Protein AF-A0A2E8R7T0-F1 (afdb_monomer_lite)

Structure (mmCIF, N/CA/C/O backbone):
data_AF-A0A2E8R7T0-F1
#
_entry.id   AF-A0A2E8R7T0-F1
#
loop_
_atom_site.group_PDB
_atom_site.id
_atom_site.type_symbol
_atom_site.label_atom_id
_atom_site.label_alt_id
_atom_site.label_comp_id
_atom_site.label_asym_id
_atom_site.label_entity_id
_atom_site.label_seq_id
_atom_site.pdbx_PDB_ins_code
_atom_site.Cartn_x
_atom_site.Cartn_y
_atom_site.Cartn_z
_atom_site.occupancy
_atom_site.B_iso_or_equiv
_atom_site.auth_seq_id
_atom_site.auth_comp_id
_atom_site.auth_asym_id
_atom_site.auth_atom_id
_atom_site.pdbx_PDB_model_num
ATOM 1 N N . MET A 1 1 ? -5.373 -15.207 -28.518 1.00 39.53 1 MET A N 1
ATOM 2 C CA . MET A 1 1 ? -4.512 -15.935 -27.562 1.00 39.53 1 MET A CA 1
ATOM 3 C C . MET A 1 1 ? -4.687 -15.274 -26.212 1.00 39.53 1 MET A C 1
ATOM 5 O O . MET A 1 1 ? -4.525 -14.067 -26.123 1.00 39.53 1 MET A O 1
ATOM 9 N N . ASN A 1 2 ? -5.161 -16.037 -25.233 1.00 46.09 2 ASN A N 1
ATOM 10 C CA . ASN A 1 2 ? -5.754 -15.530 -24.002 1.00 46.09 2 ASN A CA 1
ATOM 11 C C . ASN A 1 2 ? -4.691 -14.961 -23.050 1.00 46.09 2 ASN A C 1
ATOM 13 O O . ASN A 1 2 ? -4.026 -15.723 -22.355 1.00 46.09 2 ASN A O 1
ATOM 17 N N . SER A 1 3 ? -4.555 -13.637 -22.988 1.00 49.69 3 SER A N 1
ATOM 18 C CA . SER A 1 3 ? -3.783 -12.950 -21.948 1.00 49.69 3 SER A CA 1
ATOM 19 C C . SER A 1 3 ? -4.673 -12.717 -20.724 1.00 49.69 3 SER A C 1
ATOM 21 O O . SER A 1 3 ? -5.082 -11.594 -20.428 1.00 49.69 3 SER A O 1
ATOM 23 N N . PHE A 1 4 ? -5.039 -13.802 -20.041 1.00 56.44 4 PHE A N 1
ATOM 24 C CA . PHE A 1 4 ? -5.582 -13.711 -18.689 1.00 56.44 4 PHE A CA 1
ATOM 25 C C . PHE A 1 4 ? -4.405 -13.410 -17.760 1.00 56.44 4 PHE A C 1
ATOM 27 O O . PHE A 1 4 ? -3.741 -14.341 -17.335 1.00 56.44 4 PHE A O 1
ATOM 34 N N . ILE A 1 5 ? -4.108 -12.122 -17.564 1.00 58.09 5 ILE A N 1
ATOM 35 C CA . ILE A 1 5 ? -3.287 -11.539 -16.487 1.00 58.09 5 ILE A CA 1
ATOM 36 C C . ILE A 1 5 ? -2.130 -12.444 -16.028 1.00 58.09 5 ILE A C 1
ATOM 38 O O . ILE A 1 5 ? -2.299 -13.333 -15.191 1.00 58.09 5 ILE A O 1
ATOM 42 N N . THR A 1 6 ? -0.934 -12.198 -16.553 1.00 66.25 6 THR A N 1
ATOM 43 C CA . THR A 1 6 ? 0.279 -12.879 -16.077 1.00 66.25 6 THR A CA 1
ATOM 44 C C . THR A 1 6 ? 0.541 -12.524 -14.609 1.00 66.25 6 THR A C 1
ATOM 46 O O . THR A 1 6 ? 0.340 -11.381 -14.202 1.00 66.25 6 THR A O 1
ATOM 49 N N . THR A 1 7 ? 0.997 -13.481 -13.794 1.00 67.31 7 THR A N 1
ATOM 50 C CA . THR A 1 7 ? 1.270 -13.277 -12.353 1.00 67.31 7 THR A CA 1
ATOM 51 C C . THR A 1 7 ? 2.213 -12.106 -12.087 1.00 67.31 7 THR A C 1
ATOM 53 O O . THR A 1 7 ? 2.064 -11.406 -11.088 1.00 67.31 7 THR A O 1
ATOM 56 N N . ASP A 1 8 ? 3.126 -11.851 -13.019 1.00 68.88 8 ASP A N 1
ATOM 57 C CA . ASP A 1 8 ? 4.105 -10.769 -12.942 1.00 68.88 8 ASP A CA 1
ATOM 58 C C . ASP A 1 8 ? 3.448 -9.384 -13.081 1.00 68.88 8 ASP A C 1
ATOM 60 O O . ASP A 1 8 ? 3.844 -8.437 -12.408 1.00 68.88 8 ASP A O 1
ATOM 64 N N . GLU A 1 9 ? 2.368 -9.270 -13.862 1.00 68.44 9 GLU A N 1
ATOM 65 C CA . GLU A 1 9 ? 1.582 -8.031 -13.968 1.00 68.44 9 GLU A CA 1
ATOM 66 C C . GLU A 1 9 ? 0.807 -7.735 -12.679 1.00 68.44 9 GLU A C 1
ATOM 68 O O . GLU A 1 9 ? 0.542 -6.581 -12.352 1.00 68.44 9 GLU A O 1
ATOM 73 N N . LEU A 1 10 ? 0.459 -8.775 -11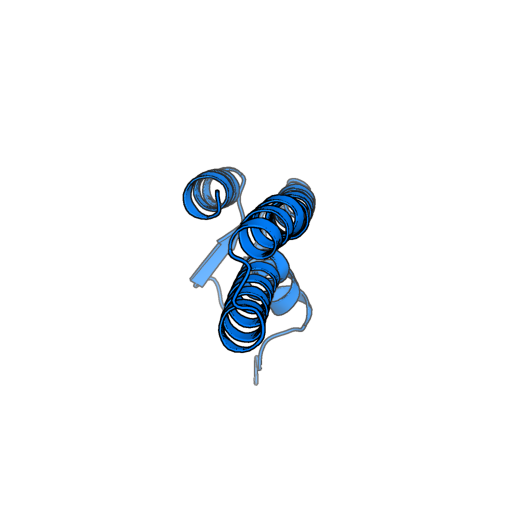.922 1.00 71.62 10 LEU A N 1
ATOM 74 C CA . LEU A 1 10 ? -0.218 -8.662 -10.632 1.00 71.62 10 LEU A CA 1
ATOM 75 C C . LEU A 1 10 ? 0.742 -8.191 -9.530 1.00 71.62 10 LEU A C 1
ATOM 77 O O . LEU A 1 10 ? 0.347 -7.415 -8.659 1.00 71.62 10 LEU A O 1
ATOM 81 N N . LEU A 1 11 ? 2.012 -8.604 -9.598 1.00 74.31 11 LEU A N 1
ATOM 82 C CA . LEU A 1 11 ? 3.063 -8.146 -8.682 1.00 74.31 11 LEU A CA 1
ATOM 83 C C . LEU A 1 11 ? 3.348 -6.646 -8.826 1.00 74.31 11 LEU A C 1
ATOM 85 O O . LEU A 1 11 ? 3.683 -5.982 -7.847 1.00 74.31 11 LEU A O 1
ATOM 89 N N . LEU A 1 12 ? 3.129 -6.082 -10.010 1.00 74.00 12 LEU A N 1
ATOM 90 C CA . LEU A 1 12 ? 3.251 -4.646 -10.256 1.00 74.00 12 LEU A CA 1
ATOM 91 C C . LEU A 1 12 ? 2.194 -3.796 -9.521 1.00 74.00 12 LEU A C 1
ATOM 93 O O . LEU A 1 12 ? 2.418 -2.606 -9.282 1.00 74.00 12 LEU A O 1
ATOM 97 N N . LEU A 1 13 ? 1.078 -4.417 -9.122 1.00 76.31 13 LEU A N 1
ATOM 98 C CA . LEU A 1 13 ? 0.018 -3.827 -8.294 1.00 76.31 13 LEU A CA 1
ATOM 99 C C . LEU A 1 13 ? 0.126 -4.241 -6.823 1.00 76.31 13 LEU A C 1
ATOM 101 O O . LEU A 1 13 ? -0.761 -3.938 -6.022 1.00 76.31 13 LEU A O 1
ATOM 105 N N . ALA A 1 14 ? 1.192 -4.949 -6.441 1.00 79.69 14 ALA A N 1
ATOM 106 C CA . ALA A 1 14 ? 1.379 -5.392 -5.069 1.00 79.69 14 ALA A CA 1
ATOM 107 C C . ALA A 1 14 ? 1.306 -4.244 -4.037 1.00 79.69 14 ALA A C 1
ATOM 109 O O . ALA A 1 14 ? 0.676 -4.459 -2.996 1.00 79.69 14 ALA A O 1
ATOM 110 N N . PRO A 1 15 ? 1.866 -3.035 -4.276 1.00 79.00 15 PRO A N 1
ATOM 111 C CA . PRO A 1 15 ? 1.724 -1.929 -3.328 1.00 79.00 15 PRO A CA 1
ATOM 112 C C . PRO A 1 15 ? 0.263 -1.507 -3.127 1.00 79.00 15 PRO A C 1
ATOM 114 O O . PRO A 1 15 ? -0.169 -1.285 -1.995 1.00 79.00 15 PRO A O 1
ATOM 117 N N . GLU A 1 16 ? -0.521 -1.447 -4.204 1.00 81.88 16 GLU A N 1
ATOM 118 C CA . GLU A 1 16 ? -1.942 -1.099 -4.161 1.00 81.88 16 GLU A CA 1
ATOM 119 C C . GLU A 1 16 ? -2.765 -2.160 -3.427 1.00 81.88 16 GLU A C 1
ATOM 121 O O . GLU A 1 16 ? -3.577 -1.834 -2.559 1.00 81.88 16 GLU A O 1
ATOM 126 N N . ILE A 1 17 ? -2.528 -3.438 -3.726 1.00 84.88 17 ILE A N 1
ATOM 127 C CA . ILE A 1 17 ? -3.211 -4.554 -3.061 1.00 84.88 17 ILE A CA 1
ATOM 128 C C . ILE A 1 17 ? -2.868 -4.567 -1.567 1.00 84.88 17 ILE A C 1
ATOM 130 O O . ILE A 1 17 ? -3.749 -4.784 -0.728 1.00 84.88 17 ILE A O 1
ATOM 134 N N . SER A 1 18 ? -1.611 -4.281 -1.218 1.00 84.69 18 SER A N 1
ATOM 135 C CA . SER A 1 18 ? -1.172 -4.154 0.172 1.00 84.69 18 SER A CA 1
ATOM 136 C C . SER A 1 18 ? -1.927 -3.036 0.901 1.00 84.69 18 SER A C 1
ATOM 138 O O . SER A 1 18 ? -2.448 -3.279 1.991 1.00 84.69 18 SER A O 1
ATOM 140 N N . MET A 1 19 ? -2.094 -1.861 0.282 1.00 85.50 19 MET A N 1
ATOM 141 C CA . MET A 1 19 ? -2.875 -0.752 0.854 1.00 85.50 19 MET A CA 1
ATOM 142 C C . MET A 1 19 ? -4.345 -1.092 1.056 1.00 85.50 19 MET A C 1
ATOM 144 O O . MET A 1 19 ? -4.892 -0.837 2.127 1.00 85.50 19 MET A O 1
ATOM 148 N N . VAL A 1 20 ? -4.997 -1.677 0.049 1.00 88.44 20 VAL A N 1
ATOM 149 C CA . VAL A 1 20 ? -6.415 -2.057 0.150 1.00 88.44 20 VAL A CA 1
ATOM 150 C C . VAL A 1 20 ? -6.609 -3.084 1.265 1.00 88.44 20 VAL A C 1
ATOM 152 O O . VAL A 1 20 ? -7.547 -2.982 2.060 1.00 88.44 20 VAL A O 1
ATOM 155 N N . THR A 1 21 ? -5.686 -4.038 1.377 1.00 88.25 21 THR A N 1
ATOM 156 C CA . THR A 1 21 ? -5.692 -5.033 2.454 1.00 88.25 21 THR A CA 1
ATOM 157 C C . THR A 1 21 ? -5.498 -4.367 3.815 1.00 88.25 21 THR A C 1
ATOM 159 O O . THR A 1 21 ? -6.249 -4.657 4.748 1.00 88.25 21 THR A O 1
ATOM 162 N N . LEU A 1 22 ? -4.553 -3.427 3.927 1.00 87.50 22 LEU A N 1
ATOM 163 C CA . LEU A 1 22 ? -4.315 -2.665 5.150 1.00 87.50 22 LEU A CA 1
ATOM 164 C C . LEU A 1 22 ? -5.556 -1.874 5.573 1.00 87.50 22 LEU A C 1
ATOM 166 O O . LEU A 1 22 ? -5.986 -1.971 6.720 1.00 87.50 22 LEU A O 1
ATOM 170 N N . ALA A 1 23 ? -6.159 -1.132 4.644 1.00 87.31 23 ALA A N 1
ATOM 171 C CA . ALA A 1 23 ? -7.366 -0.354 4.888 1.00 87.31 23 ALA A CA 1
ATOM 172 C C . ALA A 1 23 ? -8.515 -1.256 5.356 1.00 87.31 23 ALA A C 1
ATOM 174 O O . ALA A 1 23 ? -9.183 -0.950 6.342 1.00 87.31 23 ALA A O 1
ATOM 175 N N . THR A 1 24 ? -8.693 -2.409 4.709 1.00 89.12 24 THR A N 1
ATOM 176 C CA . THR A 1 24 ? -9.708 -3.398 5.097 1.00 89.12 24 THR A CA 1
ATOM 177 C C . THR A 1 24 ? -9.466 -3.917 6.516 1.00 89.12 24 THR A C 1
ATOM 179 O O . THR A 1 24 ? -10.395 -3.960 7.322 1.00 89.12 24 THR A O 1
ATOM 182 N N . LEU A 1 25 ? -8.219 -4.254 6.861 1.00 88.12 25 LEU A N 1
ATOM 183 C CA . LEU A 1 25 ? -7.850 -4.693 8.210 1.00 88.12 25 LEU A CA 1
ATOM 184 C C . LEU A 1 25 ? -8.084 -3.602 9.258 1.00 88.12 25 LEU A C 1
ATOM 186 O O . LEU A 1 25 ? -8.613 -3.896 10.328 1.00 88.12 25 LEU A O 1
ATOM 190 N N . VAL A 1 26 ? -7.734 -2.351 8.954 1.00 87.50 26 VAL A N 1
ATOM 191 C CA . VAL A 1 26 ? -7.960 -1.20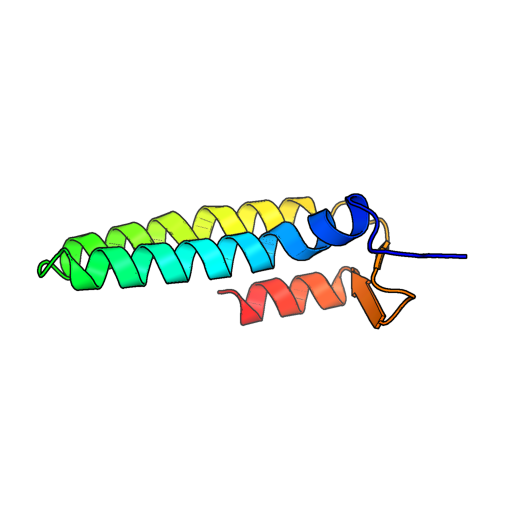7 9.848 1.00 87.50 26 VAL A CA 1
ATOM 192 C C . VAL A 1 26 ? -9.456 -0.988 10.082 1.00 87.50 26 VAL A C 1
ATOM 194 O O . VAL A 1 26 ? -9.855 -0.787 11.227 1.00 87.50 26 VAL A O 1
ATOM 197 N N . ILE A 1 27 ? -10.293 -1.094 9.045 1.00 88.56 27 ILE A N 1
ATOM 198 C CA . ILE A 1 27 ? -11.756 -0.981 9.168 1.00 88.56 27 ILE A CA 1
ATOM 199 C C . ILE A 1 27 ? -12.316 -2.103 10.046 1.00 88.56 27 ILE A C 1
ATOM 201 O O . ILE A 1 27 ? -13.088 -1.840 10.968 1.00 88.56 27 ILE A O 1
ATOM 205 N N . ILE A 1 28 ? -11.911 -3.353 9.804 1.00 89.25 28 ILE A N 1
ATOM 206 C CA . ILE A 1 28 ? -12.338 -4.496 10.626 1.00 89.25 28 ILE A CA 1
ATOM 207 C C . ILE A 1 28 ? -11.907 -4.288 12.082 1.00 89.25 28 ILE A C 1
ATOM 209 O O . ILE A 1 28 ? -12.692 -4.513 13.006 1.00 89.25 28 ILE A O 1
ATOM 213 N N . LEU A 1 29 ? -10.677 -3.821 12.300 1.00 85.88 29 LEU A N 1
ATOM 214 C CA . LEU A 1 29 ? -10.161 -3.556 13.635 1.00 85.88 29 LEU A CA 1
ATOM 215 C C . LEU A 1 29 ? -10.923 -2.419 14.330 1.00 85.88 29 LEU A C 1
ATOM 217 O O . LEU A 1 29 ? -11.139 -2.516 15.538 1.00 85.88 29 LEU A O 1
ATOM 221 N N . ASP A 1 30 ? -11.370 -1.395 13.595 1.00 84.69 30 ASP A N 1
ATOM 222 C CA . ASP A 1 30 ? -12.176 -0.283 14.132 1.00 84.69 30 ASP A CA 1
ATOM 223 C C . ASP A 1 30 ? -13.565 -0.762 14.553 1.00 84.69 30 ASP A C 1
ATOM 225 O O . ASP A 1 30 ? -14.064 -0.364 15.606 1.00 84.69 30 ASP A O 1
ATOM 229 N N . LEU A 1 31 ? -14.154 -1.699 13.801 1.00 87.31 31 LEU A N 1
ATOM 230 C CA . LEU A 1 31 ? -15.436 -2.310 14.158 1.00 87.31 31 LEU A CA 1
ATOM 231 C C .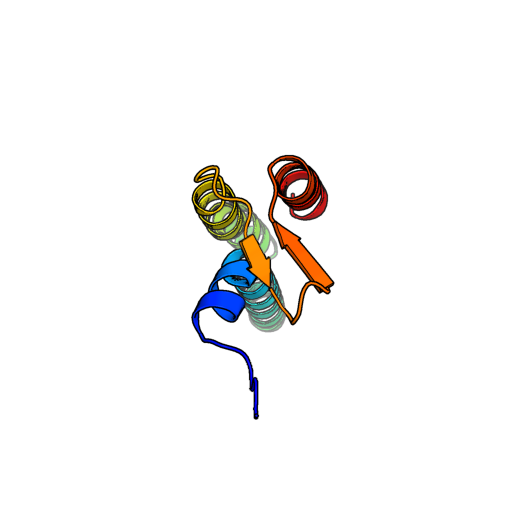 LEU A 1 31 ? -15.350 -3.154 15.436 1.00 87.31 31 LEU A C 1
ATOM 233 O O . LEU A 1 31 ? -16.287 -3.161 16.237 1.00 87.31 31 LEU A O 1
ATOM 237 N N . VAL A 1 32 ? -14.235 -3.856 15.648 1.00 87.94 32 VAL A N 1
ATOM 238 C CA . VAL A 1 32 ? -14.037 -4.711 16.831 1.00 87.94 32 VAL A CA 1
ATOM 239 C C . VAL A 1 32 ? -13.544 -3.905 18.040 1.00 87.94 32 VAL A C 1
ATOM 241 O O . VAL A 1 32 ? -13.887 -4.215 19.184 1.00 87.94 32 VAL A O 1
ATOM 244 N N . THR A 1 33 ? -12.756 -2.850 17.820 1.00 80.75 33 THR A N 1
ATOM 245 C CA . THR A 1 33 ? -12.001 -2.158 18.874 1.00 80.75 33 THR A CA 1
ATOM 246 C C . THR A 1 33 ? -12.457 -0.713 19.050 1.00 80.75 33 THR A C 1
ATOM 248 O O . THR A 1 33 ? -12.136 0.161 18.259 1.00 80.75 33 THR A O 1
ATOM 251 N N . LYS A 1 34 ? -13.081 -0.389 20.190 1.00 74.50 34 LYS A N 1
ATOM 252 C CA . LYS A 1 34 ? -13.471 1.002 20.521 1.00 74.50 34 LYS A CA 1
ATOM 253 C C . LYS A 1 34 ? -12.291 1.934 20.862 1.00 74.50 34 LYS A C 1
ATOM 255 O O . LYS A 1 34 ? -12.470 3.143 21.008 1.00 74.50 34 LYS A O 1
ATOM 260 N N . LYS A 1 35 ? -11.079 1.392 21.041 1.00 77.12 35 LYS A N 1
ATOM 261 C CA . LYS A 1 35 ? -9.873 2.150 21.419 1.00 77.12 35 LYS A CA 1
ATOM 262 C C . LYS A 1 35 ? -9.186 2.738 20.184 1.00 77.12 35 LYS A C 1
ATOM 264 O O . LYS A 1 35 ? -8.257 2.143 19.642 1.00 77.12 35 LYS A O 1
ATOM 269 N N . LYS A 1 36 ? -9.566 3.966 19.821 1.00 73.44 36 LYS A N 1
ATOM 270 C CA . LYS A 1 36 ? -8.991 4.706 18.679 1.00 73.44 36 LYS A CA 1
ATOM 271 C C . LYS A 1 36 ? -7.468 4.904 18.739 1.00 73.44 36 LYS A C 1
ATOM 273 O O . LYS A 1 36 ? -6.833 5.027 17.700 1.00 73.44 36 LYS A O 1
ATOM 2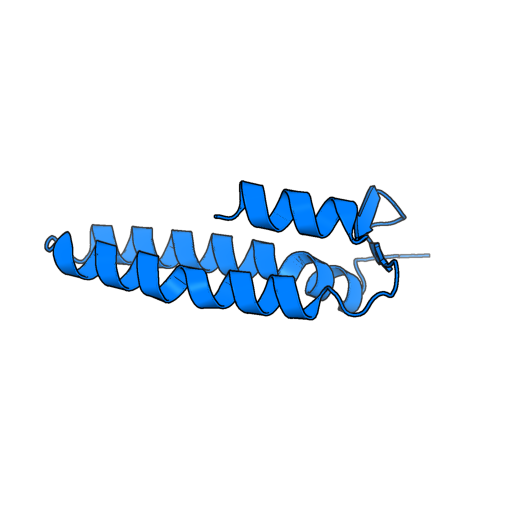78 N N . SER A 1 37 ? -6.866 4.868 19.934 1.00 77.69 37 SER A N 1
ATOM 279 C CA . SER A 1 37 ? -5.405 4.958 20.089 1.00 77.69 37 SER A CA 1
ATOM 280 C C . SER A 1 37 ? -4.672 3.778 19.435 1.00 77.69 37 SER A C 1
ATOM 282 O O . SER A 1 37 ? -3.688 3.986 18.734 1.00 77.69 37 SER A O 1
ATOM 284 N N . ILE A 1 38 ? -5.181 2.548 19.581 1.00 79.00 38 ILE A N 1
ATOM 285 C CA . ILE A 1 38 ? -4.563 1.354 18.976 1.00 79.00 38 ILE A CA 1
ATOM 286 C C . ILE A 1 38 ? -4.686 1.421 17.453 1.00 79.00 38 ILE A C 1
ATOM 288 O O . ILE A 1 38 ? -3.732 1.120 16.743 1.00 79.00 38 ILE A O 1
ATOM 292 N N . LEU A 1 39 ? -5.831 1.898 16.961 1.00 77.94 39 LEU A N 1
ATOM 293 C CA . LEU A 1 39 ? -6.085 2.035 15.533 1.00 77.94 39 LEU A CA 1
ATOM 294 C C . LEU A 1 39 ? -5.073 2.956 14.845 1.00 77.94 39 LEU A C 1
ATOM 296 O O . LEU A 1 39 ? -4.536 2.611 13.797 1.00 77.94 39 LEU A O 1
ATOM 300 N N . ASN A 1 40 ? -4.773 4.098 15.471 1.00 80.69 40 ASN A N 1
ATOM 301 C CA . ASN A 1 40 ? -3.841 5.073 14.914 1.00 80.69 40 ASN A CA 1
ATOM 302 C C . ASN A 1 40 ? -2.411 4.515 14.817 1.00 80.69 40 ASN A C 1
ATOM 304 O O . ASN A 1 40 ? -1.708 4.761 13.838 1.00 80.69 40 ASN A O 1
ATOM 308 N N . HIS A 1 41 ? -1.997 3.708 15.800 1.00 83.62 41 HIS A N 1
ATOM 309 C CA . HIS A 1 41 ? -0.690 3.052 15.769 1.00 83.62 41 HIS A CA 1
ATOM 310 C C . HIS A 1 41 ? -0.645 1.972 14.685 1.00 83.62 41 HIS A C 1
ATOM 312 O O . HIS A 1 41 ? 0.311 1.932 13.919 1.00 83.62 41 HIS A O 1
ATOM 318 N N . VAL A 1 42 ? -1.680 1.136 14.569 1.00 83.25 42 VAL A N 1
ATOM 319 C CA . VAL A 1 42 ? -1.732 0.067 13.557 1.00 83.25 42 VAL A CA 1
ATOM 320 C C . VAL A 1 42 ? -1.743 0.637 12.137 1.00 83.25 42 VAL A C 1
ATOM 322 O O . VAL A 1 42 ? -1.013 0.137 11.287 1.00 83.25 42 VAL A O 1
ATOM 325 N N . ALA A 1 43 ? -2.501 1.706 11.886 1.00 82.12 43 ALA A N 1
ATOM 326 C CA . ALA A 1 43 ? -2.517 2.372 10.585 1.00 82.12 43 ALA A CA 1
ATOM 327 C C . ALA A 1 43 ? -1.150 2.994 10.243 1.00 82.12 43 ALA A C 1
ATOM 329 O O . ALA A 1 43 ? -0.620 2.759 9.159 1.00 82.12 43 ALA A O 1
ATOM 330 N N . SER A 1 44 ? -0.545 3.717 11.194 1.00 83.75 44 SER A N 1
ATOM 331 C CA . SER A 1 44 ? 0.761 4.365 11.002 1.00 83.75 44 SER A CA 1
ATOM 332 C C . SER A 1 44 ? 1.888 3.358 10.753 1.00 83.75 44 SER A C 1
ATOM 334 O O . SER A 1 44 ? 2.692 3.539 9.845 1.00 83.75 44 SER A O 1
ATOM 336 N N . TRP A 1 45 ? 1.939 2.269 11.527 1.00 86.06 45 TRP A N 1
ATOM 337 C CA . TRP A 1 45 ? 2.926 1.202 11.319 1.00 86.06 45 TRP A CA 1
ATOM 338 C C . TRP A 1 45 ? 2.650 0.399 10.046 1.00 86.06 45 TRP A C 1
ATOM 340 O O . TRP A 1 45 ? 3.579 -0.034 9.367 1.00 86.06 45 TRP A O 1
ATOM 350 N N . GLY A 1 46 ? 1.376 0.230 9.701 1.00 81.44 46 GLY A N 1
ATOM 351 C CA . GLY A 1 46 ? 0.927 -0.467 8.507 1.00 81.44 46 GLY A CA 1
ATOM 352 C C . GLY A 1 46 ? 1.383 0.174 7.199 1.00 81.44 46 GLY A C 1
ATOM 353 O O . GLY A 1 46 ? 1.795 -0.533 6.282 1.00 81.44 46 GLY A O 1
ATOM 354 N N . LEU A 1 47 ? 1.380 1.507 7.139 1.00 83.69 47 LEU A N 1
ATOM 355 C CA . LEU A 1 47 ? 1.810 2.293 5.976 1.00 83.69 47 LEU A CA 1
ATOM 356 C C . LEU A 1 47 ? 3.264 2.038 5.553 1.00 83.69 47 LEU A C 1
ATOM 358 O O . LEU A 1 47 ? 3.606 2.220 4.388 1.00 83.69 47 LEU A O 1
ATOM 362 N N . ILE A 1 48 ? 4.116 1.551 6.457 1.00 85.25 48 ILE A N 1
ATOM 363 C CA . ILE A 1 48 ? 5.511 1.226 6.136 1.00 85.25 48 ILE A CA 1
ATOM 364 C C . ILE A 1 48 ? 5.585 0.097 5.092 1.00 85.25 48 ILE A C 1
ATOM 366 O O . ILE A 1 48 ? 6.461 0.114 4.228 1.00 85.25 48 ILE A O 1
ATOM 370 N N . ILE A 1 49 ? 4.655 -0.865 5.127 1.00 84.12 49 ILE A N 1
ATOM 371 C CA . ILE A 1 49 ? 4.692 -2.050 4.256 1.00 84.12 49 ILE A CA 1
ATOM 372 C C . ILE A 1 49 ? 4.459 -1.671 2.776 1.00 84.12 49 ILE A C 1
ATOM 374 O O . ILE A 1 49 ? 5.307 -2.007 1.945 1.00 84.12 49 ILE A O 1
ATOM 378 N N . PRO A 1 50 ? 3.395 -0.927 2.413 1.00 83.12 50 PRO A N 1
ATOM 379 C CA . PRO A 1 50 ? 3.184 -0.458 1.043 1.00 83.12 50 PRO A CA 1
ATOM 380 C C . PRO A 1 50 ? 4.278 0.475 0.519 1.00 83.12 50 PRO A C 1
ATOM 382 O O . PRO A 1 50 ? 4.596 0.446 -0.673 1.00 83.12 50 PRO A O 1
ATOM 385 N N . ILE A 1 51 ? 4.881 1.279 1.401 1.00 83.06 51 ILE A N 1
ATOM 386 C CA . ILE A 1 51 ? 6.000 2.158 1.049 1.00 83.06 51 ILE A CA 1
ATOM 387 C C . ILE A 1 51 ? 7.211 1.318 0.631 1.00 83.06 51 ILE A C 1
ATOM 389 O O . ILE A 1 51 ? 7.763 1.539 -0.446 1.00 83.06 51 ILE A O 1
ATOM 393 N N . LEU A 1 52 ? 7.593 0.314 1.427 1.00 82.56 52 LEU A N 1
ATOM 394 C CA . LEU A 1 52 ? 8.710 -0.579 1.097 1.00 82.56 52 LEU A CA 1
ATOM 395 C C . LEU A 1 52 ? 8.472 -1.350 -0.209 1.00 82.56 52 LEU A C 1
ATOM 397 O O . LEU A 1 52 ? 9.389 -1.478 -1.019 1.00 82.56 52 LEU A O 1
ATOM 401 N N . LEU A 1 53 ? 7.240 -1.810 -0.444 1.00 80.50 53 LEU A N 1
ATOM 402 C CA . LEU A 1 53 ? 6.863 -2.451 -1.706 1.00 80.50 53 LEU A CA 1
ATOM 403 C C . LEU A 1 53 ? 6.984 -1.491 -2.897 1.00 80.50 53 LEU A C 1
ATOM 405 O O . LEU A 1 53 ? 7.488 -1.877 -3.948 1.00 80.50 53 LEU A O 1
ATOM 409 N N . SER A 1 54 ? 6.575 -0.233 -2.726 1.00 78.56 54 SER A N 1
ATOM 410 C CA . SER A 1 54 ? 6.705 0.796 -3.765 1.00 78.56 54 SER A CA 1
ATOM 411 C C . SER A 1 54 ? 8.171 1.102 -4.084 1.00 78.56 54 SER A C 1
ATOM 413 O O . SER A 1 54 ? 8.516 1.261 -5.251 1.00 78.56 54 SER A O 1
ATOM 415 N N . PHE A 1 55 ? 9.048 1.120 -3.074 1.00 79.62 55 PHE A N 1
ATOM 416 C CA . PHE A 1 55 ? 10.494 1.260 -3.273 1.00 79.62 55 PHE A CA 1
ATOM 417 C C . PHE A 1 55 ? 11.127 0.056 -3.975 1.00 79.62 55 PHE A C 1
ATOM 419 O O . PHE A 1 55 ? 12.082 0.229 -4.724 1.00 79.62 55 PHE A O 1
ATOM 426 N N . ASN A 1 56 ? 10.608 -1.155 -3.778 1.00 77.69 56 ASN A N 1
ATOM 427 C CA . ASN A 1 56 ? 11.114 -2.332 -4.485 1.00 77.69 56 ASN A CA 1
ATOM 428 C C . ASN A 1 56 ? 10.830 -2.269 -6.000 1.00 77.69 56 ASN A C 1
ATOM 430 O O . ASN A 1 56 ? 11.619 -2.765 -6.795 1.00 77.69 56 ASN A O 1
ATOM 434 N N . LEU A 1 57 ? 9.762 -1.574 -6.409 1.00 73.69 57 LEU A N 1
ATOM 435 C CA . LEU A 1 57 ? 9.426 -1.349 -7.820 1.00 73.69 57 LEU A CA 1
ATOM 436 C C . LEU A 1 57 ? 10.326 -0.311 -8.525 1.00 73.69 57 LEU A C 1
ATOM 438 O O . LEU A 1 57 ? 10.193 -0.115 -9.731 1.00 73.69 57 LEU A O 1
ATOM 442 N N . LEU A 1 58 ? 11.245 0.354 -7.811 1.00 70.94 58 LEU A N 1
ATOM 443 C CA . LEU A 1 58 ? 12.184 1.347 -8.359 1.00 70.94 58 LEU A CA 1
ATOM 444 C C . LEU A 1 58 ? 13.448 0.737 -9.003 1.00 70.94 58 LEU A C 1
ATOM 446 O O . LEU A 1 58 ? 14.436 1.444 -9.191 1.00 70.94 58 LEU 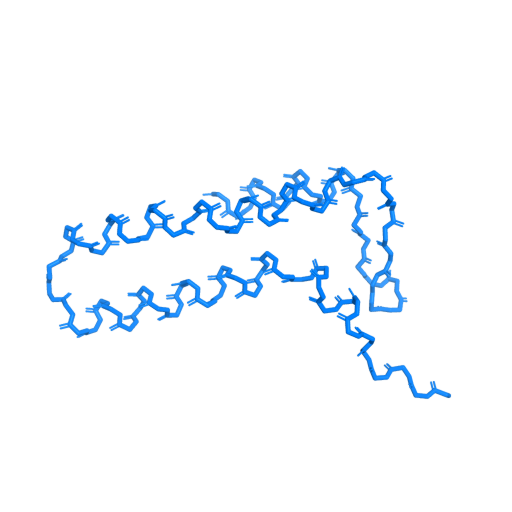A O 1
ATOM 450 N N . ASP A 1 59 ? 13.430 -0.536 -9.405 1.00 68.94 59 ASP A N 1
ATOM 451 C CA . ASP A 1 59 ? 14.594 -1.247 -9.975 1.00 68.94 59 ASP A CA 1
ATOM 452 C C . ASP A 1 59 ? 14.983 -0.794 -11.410 1.00 68.94 59 ASP A C 1
ATOM 454 O O . ASP A 1 59 ? 15.731 -1.446 -12.132 1.00 68.94 59 ASP A O 1
ATOM 458 N N . GLY A 1 60 ? 14.443 0.339 -11.869 1.00 58.56 60 GLY A N 1
ATOM 459 C CA . GLY A 1 60 ? 14.849 1.045 -13.090 1.00 58.56 60 GLY A CA 1
ATOM 460 C C . GLY A 1 60 ? 14.455 0.424 -14.423 1.00 58.56 60 GLY A C 1
ATOM 461 O O . GLY A 1 60 ? 14.663 1.035 -15.474 1.00 58.56 60 GLY A O 1
ATOM 462 N N . THR A 1 61 ? 13.817 -0.740 -14.406 1.00 61.09 61 THR A N 1
ATOM 463 C CA . THR A 1 61 ? 13.206 -1.324 -15.598 1.00 61.09 61 THR A CA 1
ATOM 464 C C . THR A 1 61 ? 11.808 -0.742 -15.794 1.00 61.09 61 THR A C 1
ATOM 466 O O . THR A 1 61 ? 10.950 -0.827 -14.921 1.00 61.09 61 THR A O 1
ATOM 469 N N . SER A 1 62 ? 11.568 -0.103 -16.945 1.00 62.31 62 SER A N 1
ATOM 470 C CA . SER A 1 62 ? 10.219 0.346 -17.305 1.00 62.31 62 SER A CA 1
ATOM 471 C C . SER A 1 62 ? 9.372 -0.871 -17.656 1.00 62.31 62 SER A C 1
ATOM 473 O O . SER A 1 62 ? 9.625 -1.516 -18.676 1.00 62.31 62 SER A O 1
ATOM 475 N N . GLN A 1 63 ? 8.384 -1.182 -16.822 1.00 70.50 63 GLN A N 1
ATOM 476 C CA . GLN A 1 63 ? 7.503 -2.328 -17.027 1.00 70.50 63 GLN A CA 1
ATOM 477 C C . GLN A 1 63 ? 6.135 -1.861 -17.529 1.00 70.50 63 GLN A C 1
ATOM 479 O O . GLN A 1 63 ? 5.581 -0.864 -17.056 1.00 70.50 63 GLN A O 1
ATOM 484 N N . TYR A 1 64 ? 5.608 -2.582 -18.516 1.00 71.12 64 TYR A N 1
ATOM 485 C CA . TYR A 1 64 ? 4.258 -2.394 -19.034 1.00 71.12 64 TYR A CA 1
ATOM 486 C C . TYR A 1 64 ? 3.383 -3.524 -18.501 1.00 71.12 64 TYR A C 1
ATOM 488 O O . TYR A 1 64 ? 3.758 -4.688 -18.616 1.00 71.12 64 TYR A O 1
ATOM 496 N N . ALA A 1 65 ? 2.225 -3.180 -17.949 1.00 69.25 65 ALA A N 1
ATOM 497 C CA . ALA A 1 65 ? 1.227 -4.132 -17.481 1.00 69.25 65 ALA A CA 1
ATOM 498 C C . ALA A 1 65 ? -0.141 -3.842 -18.104 1.00 69.25 65 ALA A C 1
ATOM 500 O O . ALA A 1 65 ? -0.415 -2.724 -18.560 1.00 69.25 65 ALA A O 1
ATOM 501 N N . PHE A 1 66 ? -0.999 -4.863 -18.127 1.00 69.94 66 PHE A N 1
ATOM 502 C CA . PHE A 1 66 ? -2.364 -4.809 -18.652 1.00 69.94 66 PHE A CA 1
ATOM 503 C C . PHE A 1 66 ? -2.422 -4.331 -20.102 1.00 69.94 66 PHE A C 1
ATOM 505 O O . PHE A 1 66 ? -3.047 -3.317 -20.418 1.00 69.94 66 PHE A O 1
ATOM 512 N N . ALA A 1 67 ? -1.735 -5.049 -20.992 1.00 68.00 67 ALA A N 1
ATOM 513 C CA . ALA A 1 67 ? -1.704 -4.740 -22.425 1.00 68.00 67 ALA A CA 1
ATOM 514 C C . ALA A 1 67 ? -1.247 -3.295 -22.750 1.00 68.00 67 ALA A C 1
ATOM 516 O O . ALA A 1 67 ? -1.627 -2.735 -23.777 1.00 68.00 67 ALA A O 1
ATOM 517 N N . GLY A 1 68 ? -0.429 -2.692 -21.877 1.00 68.25 68 GLY A N 1
ATOM 518 C CA . GLY A 1 68 ? 0.102 -1.334 -22.040 1.00 68.25 68 GLY A CA 1
ATOM 519 C C . GLY A 1 68 ? -0.751 -0.223 -21.421 1.00 68.25 68 GLY A C 1
ATOM 520 O O . GLY A 1 68 ? -0.394 0.945 -21.563 1.00 68.25 68 GLY A O 1
ATOM 521 N N . ALA A 1 69 ? -1.841 -0.552 -20.720 1.00 71.25 69 ALA A N 1
ATOM 522 C CA . ALA A 1 69 ? -2.657 0.432 -20.004 1.00 71.25 69 ALA A CA 1
ATOM 523 C C . ALA A 1 69 ? -1.956 0.993 -18.755 1.00 71.25 69 ALA A C 1
ATOM 525 O O . ALA A 1 69 ? -2.217 2.129 -18.359 1.00 71.25 69 ALA A O 1
ATOM 526 N N . LEU A 1 70 ? -1.061 0.212 -18.143 1.00 72.06 70 LEU A N 1
ATOM 527 C CA . LEU A 1 70 ? -0.291 0.615 -16.973 1.00 72.06 70 LEU A CA 1
ATOM 528 C C . LEU A 1 70 ? 1.197 0.644 -17.326 1.00 72.06 70 LEU A C 1
ATOM 530 O O . LEU A 1 70 ? 1.772 -0.363 -17.738 1.00 72.06 70 LEU A O 1
ATOM 534 N N . ARG A 1 71 ? 1.825 1.805 -17.144 1.00 77.38 71 ARG A N 1
ATOM 535 C CA . ARG A 1 71 ? 3.270 1.985 -17.285 1.00 77.38 71 ARG A CA 1
ATOM 536 C C . ARG A 1 71 ? 3.858 2.302 -15.921 1.00 77.38 71 ARG A C 1
ATOM 538 O O . ARG A 1 71 ? 3.444 3.269 -15.286 1.00 77.38 71 ARG A O 1
ATOM 545 N N . ILE A 1 72 ? 4.825 1.501 -15.494 1.00 74.56 72 ILE A N 1
ATOM 546 C CA . ILE A 1 72 ? 5.586 1.740 -14.270 1.00 74.56 72 ILE A CA 1
ATOM 547 C C . ILE A 1 72 ? 6.940 2.297 -14.679 1.00 74.56 72 ILE A C 1
ATOM 549 O O . ILE A 1 72 ? 7.793 1.593 -15.217 1.00 74.56 72 ILE A O 1
ATOM 553 N N . ASP A 1 73 ? 7.093 3.596 -14.467 1.00 79.12 73 ASP A N 1
ATOM 554 C CA . ASP A 1 73 ? 8.331 4.343 -14.616 1.00 79.12 73 ASP A CA 1
ATOM 555 C C . ASP A 1 73 ? 8.596 5.168 -13.349 1.00 79.12 73 ASP A C 1
ATOM 557 O O . ASP A 1 73 ? 7.760 5.263 -12.447 1.00 79.12 73 ASP A O 1
ATOM 561 N N . TYR A 1 74 ? 9.776 5.782 -13.271 1.00 76.88 74 TYR A N 1
ATOM 562 C CA . TYR A 1 74 ? 10.156 6.626 -12.137 1.00 76.88 74 TYR A CA 1
ATOM 563 C C . TYR A 1 74 ? 9.139 7.744 -11.853 1.00 76.88 74 TYR A C 1
ATOM 565 O O . TYR A 1 74 ? 8.921 8.103 -10.698 1.00 76.88 74 TYR A O 1
ATOM 573 N N . PHE A 1 75 ? 8.490 8.268 -12.897 1.00 80.06 75 PHE A N 1
ATOM 574 C CA . PHE A 1 75 ? 7.447 9.282 -12.782 1.00 80.06 75 PHE A CA 1
ATOM 575 C C . PHE A 1 75 ? 6.175 8.712 -12.138 1.00 80.06 75 PHE A C 1
ATOM 577 O O . PHE A 1 75 ? 5.683 9.253 -11.149 1.00 80.06 75 PHE A O 1
ATOM 584 N N . GLY A 1 76 ? 5.670 7.588 -12.638 1.00 79.38 76 GLY A N 1
ATOM 585 C CA . GLY A 1 76 ? 4.494 6.908 -12.109 1.00 79.38 76 GLY A CA 1
ATOM 586 C C . GLY A 1 76 ? 4.693 6.443 -10.669 1.00 79.38 76 GLY A C 1
ATOM 587 O O . GLY A 1 76 ? 3.793 6.612 -9.847 1.00 79.38 76 GLY A O 1
ATOM 588 N N . VAL A 1 77 ? 5.881 5.936 -10.323 1.00 78.31 77 VAL A N 1
ATOM 589 C CA . VAL A 1 77 ? 6.200 5.549 -8.939 1.00 78.31 77 VAL A CA 1
ATOM 590 C C . VAL A 1 77 ? 6.279 6.771 -8.015 1.00 78.31 77 VAL A C 1
ATOM 592 O O . VAL A 1 77 ? 5.793 6.700 -6.888 1.00 78.31 77 VAL A O 1
ATOM 595 N N . PHE A 1 78 ? 6.798 7.913 -8.480 1.00 80.50 78 PHE A N 1
ATOM 596 C CA . PHE A 1 78 ? 6.790 9.160 -7.705 1.00 80.50 78 PHE A CA 1
ATOM 597 C C . PHE A 1 78 ? 5.364 9.627 -7.371 1.00 80.50 78 PHE A C 1
ATOM 599 O O . PHE A 1 78 ? 5.059 9.900 -6.209 1.00 80.50 78 PHE A O 1
ATOM 606 N N . PHE A 1 79 ? 4.464 9.654 -8.360 1.00 80.56 79 PHE A N 1
ATOM 607 C CA . PHE A 1 79 ? 3.055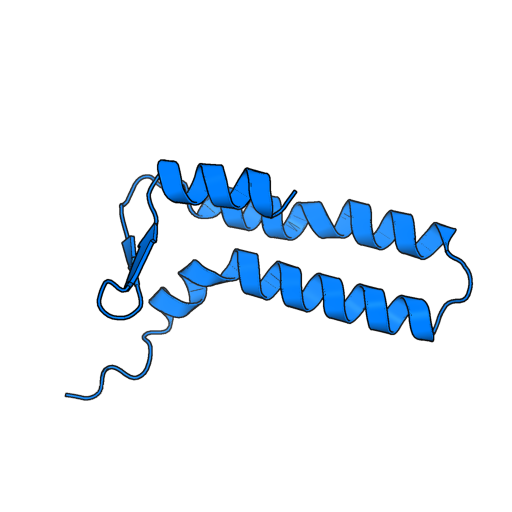 9.988 -8.117 1.00 80.56 79 PHE A CA 1
ATOM 608 C C . PHE A 1 79 ? 2.350 8.951 -7.243 1.00 80.56 79 PHE A C 1
ATOM 610 O O . PHE A 1 79 ? 1.526 9.326 -6.405 1.00 80.56 79 PHE A O 1
ATOM 617 N N . LYS A 1 80 ? 2.695 7.666 -7.391 1.00 80.81 80 LYS A N 1
ATOM 618 C CA . LYS A 1 80 ? 2.188 6.599 -6.526 1.00 80.81 80 LYS A CA 1
ATOM 619 C C . LYS A 1 80 ? 2.578 6.864 -5.073 1.00 80.81 80 LYS A C 1
ATOM 621 O O . LYS A 1 80 ? 1.697 6.882 -4.230 1.00 80.81 80 LYS A O 1
ATOM 626 N N . LEU A 1 81 ? 3.845 7.167 -4.787 1.00 77.50 81 LEU A N 1
ATOM 627 C CA . LEU A 1 81 ? 4.305 7.465 -3.426 1.00 77.50 81 LEU A CA 1
ATOM 628 C C . LEU A 1 81 ? 3.600 8.680 -2.808 1.00 77.50 81 LEU A C 1
ATOM 630 O O . LEU A 1 81 ? 3.220 8.609 -1.647 1.00 77.50 81 LEU A O 1
ATOM 634 N N . ILE A 1 82 ? 3.381 9.759 -3.569 1.00 78.62 82 ILE A N 1
ATOM 635 C CA . ILE A 1 82 ? 2.664 10.951 -3.073 1.00 78.62 82 ILE A CA 1
ATOM 636 C C . ILE A 1 82 ? 1.181 10.675 -2.828 1.00 78.62 82 ILE A C 1
ATOM 638 O O . ILE A 1 82 ? 0.611 11.229 -1.903 1.00 78.62 82 ILE A O 1
ATOM 642 N N . THR A 1 83 ? 0.537 9.875 -3.678 1.00 75.50 83 THR A N 1
ATOM 643 C CA . THR A 1 83 ? -0.907 9.604 -3.559 1.00 75.50 83 THR A CA 1
ATOM 644 C C . THR A 1 83 ? -1.205 8.563 -2.475 1.00 75.50 83 THR A C 1
ATOM 646 O O . THR A 1 83 ? -2.317 8.498 -1.959 1.00 75.50 83 THR A O 1
ATOM 649 N N . LEU A 1 84 ? -0.230 7.700 -2.184 1.00 69.62 84 LEU A N 1
ATOM 650 C CA . LEU A 1 84 ? -0.354 6.553 -1.287 1.00 69.62 84 LEU A CA 1
ATOM 651 C C . LEU A 1 84 ? 0.072 6.884 0.160 1.00 69.62 84 LEU A C 1
ATOM 653 O O . LEU A 1 84 ? -0.291 6.140 1.071 1.00 69.62 84 LEU A O 1
ATOM 657 N N . ILE A 1 85 ? 0.795 7.995 0.358 1.00 60.91 85 ILE A N 1
ATOM 658 C CA . ILE A 1 85 ? 1.104 8.645 1.649 1.00 60.91 85 ILE A CA 1
ATOM 659 C C . ILE A 1 85 ? 0.090 9.758 1.917 1.00 60.91 85 ILE A C 1
ATOM 661 O O . ILE A 1 85 ? -0.360 9.857 3.080 1.00 60.91 85 ILE A O 1
#

Secondary structure (DSSP, 8-state):
------HHHHHTTHHHHHHHHHHHHHHHHHHH---HHHHHHHHHHHTHHHHHHHHHTTSS--EEETTTTEEE-HHHHHHHHHHH-

Foldseek 3Di:
DDCPFDVVLVLVCVLVVLLVVLVVVLVVCVVVDVPVVVSVVSSVVSLVVSVVSLVVLQPQDFDAHDVRPDTDHPVVSVVVNVVSD

pLDDT: mean 76.44, std 9.88, range [39.53, 89.25]

Sequence (85 aa):
MNSFITTDELLLLAPEISMVTLATLVIILDLVTKKKSILNHVASWGLIIPILLSFNLLDGTSQYAFAGALRIDYFGVFFKLITLI

Radius of gyration: 15.56 Å; chains: 1; bounding box: 30×27×49 Å